Protein AF-A0A9E3TTM4-F1 (afdb_monomer_lite)

Structure (mmCIF, N/CA/C/O backbone):
data_AF-A0A9E3TTM4-F1
#
_entry.id   AF-A0A9E3TTM4-F1
#
loop_
_atom_site.group_PDB
_atom_site.id
_atom_site.type_symbol
_atom_site.label_atom_id
_atom_site.label_alt_id
_atom_site.label_comp_id
_atom_site.label_asym_id
_atom_site.label_entity_id
_atom_site.label_seq_id
_atom_site.pdbx_PDB_ins_code
_atom_site.Cartn_x
_atom_site.Cartn_y
_atom_site.Cartn_z
_atom_site.occupancy
_atom_site.B_iso_or_equiv
_atom_site.auth_seq_id
_atom_site.auth_comp_id
_atom_site.auth_asym_id
_atom_site.auth_atom_id
_atom_site.pdbx_PDB_model_num
ATOM 1 N N . MET A 1 1 ? 18.672 8.272 -65.182 1.00 43.69 1 MET A N 1
ATOM 2 C CA . MET A 1 1 ? 19.250 8.646 -63.871 1.00 43.69 1 MET A CA 1
ATOM 3 C C . MET A 1 1 ? 18.164 8.507 -62.812 1.00 43.69 1 MET A C 1
ATOM 5 O O . MET A 1 1 ? 17.025 8.854 -63.088 1.00 43.69 1 MET A O 1
ATOM 9 N N . SER A 1 2 ? 18.507 7.858 -61.699 1.00 43.34 2 SER A N 1
ATOM 10 C CA . SER A 1 2 ? 17.627 7.119 -60.781 1.00 43.34 2 SER A CA 1
ATOM 11 C C . SER A 1 2 ? 16.569 7.918 -60.016 1.00 43.34 2 SER A C 1
ATOM 13 O O . SER A 1 2 ? 16.827 9.000 -59.503 1.00 43.34 2 SER A O 1
ATOM 15 N N . GLN A 1 3 ? 15.407 7.279 -59.860 1.00 38.88 3 GLN A N 1
ATOM 16 C CA . GLN A 1 3 ? 14.334 7.600 -58.918 1.00 38.88 3 GLN A CA 1
ATOM 17 C C . GLN A 1 3 ? 14.786 7.340 -57.468 1.00 38.88 3 GLN A C 1
ATOM 19 O O . GLN A 1 3 ? 15.224 6.233 -57.146 1.00 38.88 3 GLN A O 1
ATOM 24 N N . ILE A 1 4 ? 14.650 8.334 -56.589 1.00 44.69 4 ILE A N 1
ATOM 25 C CA . ILE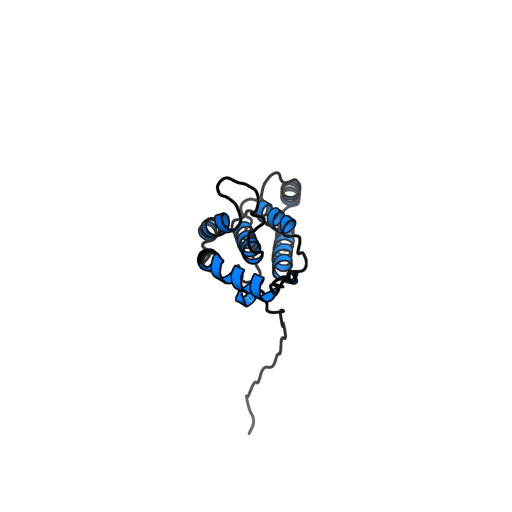 A 1 4 ? 14.859 8.201 -55.141 1.00 44.69 4 ILE A CA 1
ATOM 26 C C . ILE A 1 4 ? 13.546 7.694 -54.532 1.00 44.69 4 ILE A C 1
ATOM 28 O O . ILE A 1 4 ? 12.530 8.385 -54.565 1.00 44.69 4 ILE A O 1
ATOM 32 N N . ARG A 1 5 ? 13.552 6.460 -54.012 1.00 41.34 5 ARG A N 1
ATOM 33 C CA . ARG A 1 5 ? 12.390 5.848 -53.351 1.00 41.34 5 ARG A CA 1
ATOM 34 C C . ARG A 1 5 ? 12.209 6.410 -51.941 1.00 41.34 5 ARG A C 1
ATOM 36 O O . ARG A 1 5 ? 13.108 6.342 -51.108 1.00 41.34 5 ARG A O 1
ATOM 43 N N . PHE A 1 6 ? 11.007 6.923 -51.715 1.00 43.19 6 PHE A N 1
ATOM 44 C CA . PHE A 1 6 ? 10.465 7.434 -50.464 1.00 43.19 6 PHE A CA 1
ATOM 45 C C . PHE A 1 6 ? 10.150 6.283 -49.482 1.00 43.19 6 PHE A C 1
ATOM 47 O O . PHE A 1 6 ? 9.624 5.247 -49.880 1.00 43.19 6 PHE A O 1
ATOM 54 N N . THR A 1 7 ? 10.505 6.504 -48.212 1.00 48.41 7 THR A N 1
ATOM 55 C CA . THR A 1 7 ? 9.909 5.998 -46.957 1.00 48.41 7 THR A CA 1
ATOM 56 C C . THR A 1 7 ? 9.386 4.556 -46.889 1.00 48.41 7 THR A C 1
ATOM 58 O O . THR A 1 7 ? 8.320 4.232 -47.409 1.00 48.41 7 THR A O 1
ATOM 61 N N . ARG A 1 8 ? 10.022 3.732 -46.049 1.00 38.88 8 ARG A N 1
ATOM 62 C CA . ARG A 1 8 ? 9.344 2.609 -45.389 1.00 38.88 8 ARG A CA 1
ATOM 63 C C . ARG A 1 8 ? 9.208 2.956 -43.907 1.00 38.88 8 ARG A C 1
ATOM 65 O O . ARG A 1 8 ? 10.135 2.736 -43.136 1.00 38.88 8 ARG A O 1
ATOM 72 N N . SER A 1 9 ? 8.081 3.558 -43.524 1.00 42.62 9 SER A N 1
ATOM 73 C CA . SER A 1 9 ? 7.704 3.657 -42.114 1.00 42.62 9 SER A CA 1
ATOM 74 C C . SER A 1 9 ? 7.464 2.238 -41.606 1.00 42.62 9 SER A C 1
ATOM 76 O O . SER A 1 9 ? 6.547 1.556 -42.065 1.00 42.62 9 SER A O 1
ATOM 78 N N . VAL A 1 10 ? 8.315 1.763 -40.704 1.00 54.47 10 VAL A N 1
ATOM 79 C CA . VAL A 1 10 ? 8.054 0.523 -39.975 1.00 54.47 10 VAL A CA 1
ATOM 80 C C . VAL A 1 10 ? 6.946 0.842 -38.977 1.00 54.47 10 VAL A C 1
ATOM 82 O O . VAL A 1 10 ? 7.190 1.443 -37.935 1.00 54.47 10 VAL A O 1
ATOM 85 N N . SER A 1 11 ? 5.708 0.510 -39.335 1.00 50.69 11 SER A N 1
ATOM 86 C CA . SER A 1 11 ? 4.577 0.522 -38.412 1.00 50.69 11 SER A CA 1
ATOM 87 C C . SER A 1 11 ? 4.785 -0.600 -37.395 1.00 50.69 11 SER A C 1
ATOM 89 O O . SER A 1 11 ? 4.382 -1.734 -37.629 1.00 50.69 11 SER A O 1
ATOM 91 N N . LEU A 1 12 ? 5.482 -0.292 -36.298 1.00 51.56 12 LEU A N 1
ATOM 92 C CA . LEU A 1 12 ? 5.554 -1.152 -35.117 1.00 51.56 12 LEU A CA 1
ATOM 93 C C . LEU A 1 12 ? 4.131 -1.362 -34.591 1.00 51.56 12 LEU A C 1
ATOM 95 O O . LEU A 1 12 ? 3.430 -0.398 -34.277 1.00 51.56 12 LEU A O 1
ATOM 99 N N . SER A 1 13 ? 3.693 -2.619 -34.536 1.00 53.53 13 SER A N 1
ATOM 100 C CA . SER A 1 13 ? 2.399 -2.986 -33.970 1.00 53.53 13 SER A CA 1
ATOM 101 C C . SER A 1 13 ? 2.387 -2.673 -32.471 1.00 53.53 13 SER A C 1
ATOM 103 O O . SER A 1 13 ? 3.388 -2.879 -31.784 1.00 53.53 13 SER A O 1
ATOM 105 N N . ALA A 1 14 ? 1.250 -2.232 -31.924 1.00 53.81 14 ALA A N 1
ATOM 106 C CA . ALA A 1 14 ? 1.081 -2.054 -30.476 1.00 53.81 14 ALA A CA 1
ATOM 107 C C . ALA A 1 14 ? 1.407 -3.343 -29.688 1.00 53.81 14 ALA A C 1
ATOM 109 O O . ALA A 1 14 ? 1.874 -3.277 -28.552 1.00 53.81 14 ALA A O 1
ATOM 110 N N . ALA A 1 15 ? 1.233 -4.510 -30.321 1.00 49.31 15 ALA A N 1
ATOM 111 C CA . ALA A 1 15 ? 1.615 -5.806 -29.769 1.00 49.31 15 ALA A CA 1
ATOM 112 C C . ALA A 1 15 ? 3.141 -5.998 -29.678 1.00 49.31 15 ALA A C 1
ATOM 114 O O . ALA A 1 15 ? 3.616 -6.572 -28.701 1.00 49.31 15 ALA A O 1
ATOM 115 N N . ASP A 1 16 ? 3.917 -5.468 -30.629 1.00 40.12 16 ASP A N 1
ATOM 116 C CA . ASP A 1 16 ? 5.384 -5.560 -30.616 1.00 40.12 16 ASP A CA 1
ATOM 117 C C . ASP A 1 16 ? 5.990 -4.638 -29.550 1.00 40.12 16 ASP A C 1
ATOM 119 O O . ASP A 1 16 ? 6.964 -4.999 -28.892 1.00 40.12 16 ASP A O 1
ATOM 123 N N . VAL A 1 17 ? 5.371 -3.475 -29.308 1.00 54.16 17 VAL A N 1
ATOM 124 C CA . VAL A 1 17 ? 5.756 -2.562 -28.216 1.00 54.16 17 VAL A CA 1
ATOM 125 C C . VAL A 1 17 ? 5.438 -3.177 -26.846 1.00 54.16 17 VAL A C 1
ATOM 127 O O . VAL A 1 17 ? 6.264 -3.107 -25.934 1.00 54.16 17 VAL A O 1
ATOM 130 N N . ALA A 1 18 ? 4.286 -3.843 -26.707 1.00 49.88 18 ALA A N 1
ATOM 131 C CA . ALA A 1 18 ? 3.920 -4.567 -25.488 1.00 49.88 18 ALA A CA 1
ATOM 132 C C . ALA A 1 18 ? 4.838 -5.779 -25.228 1.00 49.88 18 ALA A C 1
ATOM 134 O O . ALA A 1 18 ? 5.276 -5.999 -24.097 1.00 49.88 18 ALA A O 1
ATOM 135 N N . ALA A 1 19 ? 5.195 -6.529 -26.276 1.00 45.22 19 ALA A N 1
ATOM 136 C CA . ALA A 1 19 ? 6.081 -7.687 -26.179 1.00 45.22 19 ALA A CA 1
ATOM 137 C C . ALA A 1 19 ? 7.533 -7.300 -25.843 1.00 45.22 19 ALA A C 1
ATOM 139 O O . ALA A 1 19 ? 8.182 -7.985 -25.048 1.00 45.22 19 ALA A O 1
ATOM 140 N N . HIS A 1 20 ? 8.044 -6.181 -26.374 1.00 43.53 20 HIS A N 1
ATOM 141 C CA . HIS A 1 20 ? 9.389 -5.712 -26.028 1.00 43.53 20 HIS A CA 1
ATOM 142 C C . HIS A 1 20 ? 9.478 -5.182 -24.584 1.00 43.53 20 HIS A C 1
ATOM 144 O O . HIS A 1 20 ? 10.491 -5.418 -23.921 1.00 43.53 20 HIS A O 1
ATOM 150 N N . GLY A 1 21 ? 8.414 -4.557 -24.061 1.00 46.62 21 GLY A N 1
ATOM 151 C CA . GLY A 1 21 ? 8.332 -4.100 -22.665 1.00 46.62 21 GLY A CA 1
ATOM 152 C C . GLY A 1 21 ? 8.357 -5.236 -21.632 1.00 46.62 21 GLY A C 1
ATOM 153 O O . GLY A 1 21 ? 9.025 -5.123 -20.607 1.00 46.62 21 GLY A O 1
ATOM 154 N N . LEU A 1 22 ? 7.731 -6.379 -21.938 1.00 48.56 22 LEU A N 1
ATOM 155 C CA . LEU A 1 22 ? 7.706 -7.558 -21.056 1.00 48.56 22 LEU A CA 1
ATOM 156 C C . LEU A 1 22 ? 9.090 -8.206 -20.856 1.00 48.56 22 LEU A C 1
ATOM 158 O O . LEU A 1 22 ? 9.359 -8.814 -19.820 1.00 48.56 22 LEU A O 1
ATOM 162 N N . THR A 1 23 ? 9.996 -8.077 -21.830 1.00 49.84 23 THR A N 1
ATOM 163 C CA . THR A 1 23 ? 11.336 -8.690 -21.748 1.00 49.84 23 THR A CA 1
ATOM 164 C C . THR A 1 23 ? 12.356 -7.873 -20.952 1.00 49.84 23 THR A C 1
ATOM 166 O O . THR A 1 23 ? 13.235 -8.468 -20.325 1.00 49.84 23 THR A O 1
ATOM 169 N N . SER A 1 24 ? 12.223 -6.541 -20.912 1.00 56.66 24 SER A N 1
ATOM 170 C CA . SER A 1 24 ? 13.151 -5.653 -20.190 1.00 56.66 24 SER A CA 1
ATOM 171 C C . SER A 1 24 ? 12.892 -5.603 -18.676 1.00 56.66 24 SER A C 1
ATOM 173 O O . SER A 1 24 ? 13.778 -5.210 -17.917 1.00 56.66 24 SER A O 1
ATOM 175 N N . ASP A 1 25 ? 11.715 -6.051 -18.227 1.00 64.38 25 ASP A N 1
ATOM 176 C CA . ASP A 1 25 ? 11.250 -5.903 -16.840 1.00 64.38 25 ASP A CA 1
ATOM 177 C C . ASP A 1 25 ? 11.313 -7.163 -15.989 1.00 64.38 25 ASP A C 1
ATOM 179 O O . ASP A 1 25 ? 11.000 -7.118 -14.802 1.00 64.38 25 ASP A O 1
ATOM 183 N N . ARG A 1 26 ? 11.832 -8.268 -16.534 1.00 69.25 26 ARG A N 1
ATOM 184 C CA . ARG A 1 26 ? 12.035 -9.531 -15.803 1.00 69.25 26 ARG A CA 1
ATOM 185 C C . ARG A 1 26 ? 12.582 -9.381 -14.372 1.00 69.25 26 ARG A C 1
ATOM 187 O O . ARG A 1 26 ? 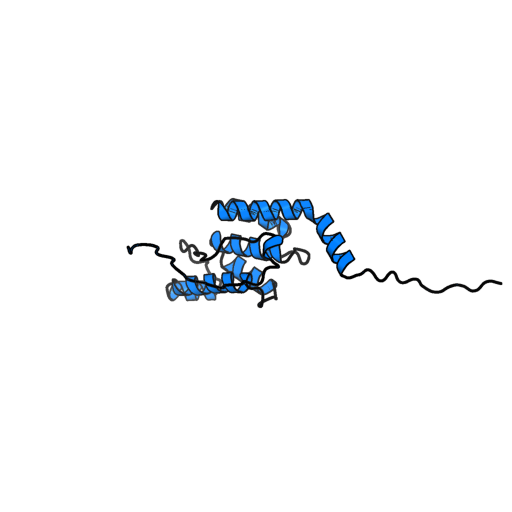12.003 -9.994 -13.472 1.00 69.25 26 ARG A O 1
ATOM 194 N N . PRO A 1 27 ? 13.652 -8.602 -14.098 1.00 75.81 27 PRO A N 1
ATOM 195 C CA . PRO A 1 27 ? 14.128 -8.439 -12.723 1.00 75.81 27 PRO A CA 1
ATOM 196 C C . PRO A 1 27 ? 13.130 -7.679 -11.833 1.00 75.81 27 PRO A C 1
ATOM 198 O O . PRO A 1 27 ? 12.974 -8.024 -10.661 1.00 75.81 27 PRO A O 1
ATOM 201 N N . ARG A 1 28 ? 12.409 -6.696 -12.386 1.00 84.56 28 ARG A N 1
ATOM 202 C CA . ARG A 1 28 ? 11.382 -5.928 -11.667 1.00 84.56 28 ARG A CA 1
ATOM 203 C C . ARG A 1 28 ? 10.151 -6.791 -11.361 1.00 84.56 28 ARG A C 1
ATOM 205 O O . ARG A 1 28 ? 9.638 -6.740 -10.246 1.00 84.56 28 ARG A O 1
ATOM 212 N N . ASN A 1 29 ? 9.747 -7.662 -12.288 1.00 87.81 29 ASN A N 1
ATOM 213 C CA . ASN A 1 29 ? 8.642 -8.609 -12.095 1.00 87.81 29 ASN A CA 1
ATOM 214 C C . ASN A 1 29 ? 8.943 -9.618 -10.978 1.00 87.81 29 ASN A C 1
ATOM 216 O O . ASN A 1 29 ? 8.071 -9.896 -10.152 1.00 87.81 29 ASN A O 1
ATOM 220 N N . HIS A 1 30 ? 10.177 -10.133 -10.896 1.00 90.50 30 HIS A N 1
ATOM 221 C CA . HIS A 1 30 ? 10.584 -11.012 -9.793 1.00 90.50 30 HIS A CA 1
ATOM 222 C C . HIS A 1 30 ? 10.495 -10.312 -8.434 1.00 90.50 30 HIS A C 1
ATOM 224 O O . HIS A 1 30 ? 9.988 -10.894 -7.475 1.00 90.50 30 HIS A O 1
ATOM 230 N N . GLN A 1 31 ? 10.944 -9.058 -8.342 1.00 93.62 31 GLN A N 1
ATOM 231 C CA . GLN A 1 31 ? 10.843 -8.275 -7.108 1.00 93.62 31 GLN A CA 1
ATOM 232 C C . GLN A 1 31 ? 9.384 -7.984 -6.739 1.00 93.62 31 GLN A C 1
ATOM 234 O O . GLN A 1 31 ? 9.009 -8.146 -5.580 1.00 93.62 31 GLN A O 1
ATOM 239 N N . ASN A 1 32 ? 8.537 -7.648 -7.716 1.00 93.81 32 ASN A N 1
ATOM 240 C CA . ASN A 1 32 ? 7.103 -7.467 -7.492 1.00 93.81 32 ASN A CA 1
ATOM 241 C C . ASN A 1 32 ? 6.450 -8.753 -6.962 1.00 93.81 32 ASN A C 1
ATOM 243 O O . ASN A 1 32 ? 5.758 -8.729 -5.946 1.00 93.81 32 ASN A O 1
ATOM 247 N N . THR A 1 33 ? 6.742 -9.887 -7.599 1.00 94.19 33 THR A N 1
ATOM 248 C CA . THR A 1 33 ? 6.252 -11.215 -7.198 1.00 94.19 33 THR A CA 1
ATOM 249 C C . THR A 1 33 ? 6.681 -11.556 -5.773 1.00 94.19 33 THR A C 1
ATOM 251 O O . THR A 1 33 ? 5.850 -11.962 -4.959 1.00 94.19 33 THR A O 1
ATOM 254 N N . ARG A 1 34 ? 7.957 -11.326 -5.433 1.00 95.12 34 ARG A N 1
ATOM 255 C CA . ARG A 1 34 ? 8.466 -11.494 -4.066 1.00 95.12 34 ARG A CA 1
ATOM 256 C C . ARG A 1 34 ? 7.723 -10.593 -3.079 1.00 95.12 34 ARG A C 1
ATOM 258 O O . ARG A 1 34 ? 7.347 -11.057 -2.009 1.00 95.12 34 ARG A O 1
ATOM 265 N N . GLY A 1 35 ? 7.479 -9.334 -3.437 1.00 96.12 35 GLY A N 1
ATOM 266 C CA . GLY A 1 35 ? 6.693 -8.407 -2.623 1.00 96.12 35 GLY A CA 1
ATOM 267 C C . GLY A 1 35 ? 5.296 -8.951 -2.314 1.00 96.12 35 GLY A C 1
ATOM 268 O O . GLY A 1 35 ? 4.895 -8.982 -1.156 1.00 96.12 35 GLY A O 1
ATOM 269 N N . VAL A 1 36 ? 4.584 -9.469 -3.319 1.00 95.38 36 VAL A N 1
ATOM 270 C CA . VAL A 1 36 ? 3.259 -10.093 -3.135 1.00 95.38 36 VAL A CA 1
ATOM 271 C C . VAL A 1 36 ? 3.329 -11.317 -2.219 1.00 95.38 36 VAL A C 1
ATOM 273 O O . VAL A 1 36 ? 2.485 -11.476 -1.338 1.00 95.38 36 VAL A O 1
ATOM 276 N N . GLN A 1 37 ? 4.339 -12.172 -2.382 1.00 95.88 37 GLN A N 1
ATOM 277 C CA . GLN A 1 37 ? 4.533 -13.333 -1.508 1.00 95.88 37 GLN A CA 1
ATOM 278 C C . GLN A 1 37 ? 4.766 -12.916 -0.051 1.00 95.88 37 GLN A C 1
ATOM 280 O O . GLN A 1 37 ? 4.157 -13.491 0.848 1.00 95.88 37 GLN A O 1
ATOM 285 N N . LEU A 1 38 ? 5.580 -11.883 0.180 1.00 96.62 38 LEU A N 1
ATOM 286 C CA . LEU A 1 38 ? 5.817 -11.327 1.513 1.00 96.62 38 LEU A CA 1
ATOM 287 C C . LEU A 1 38 ? 4.536 -10.753 2.132 1.00 96.62 38 LEU A C 1
ATOM 289 O O . LEU A 1 38 ? 4.263 -11.026 3.299 1.00 96.62 38 LEU A O 1
ATOM 293 N N . LEU A 1 39 ? 3.706 -10.044 1.353 1.00 94.88 39 LEU A N 1
ATOM 294 C CA . LEU A 1 39 ? 2.395 -9.573 1.822 1.00 94.88 39 LEU A CA 1
ATOM 295 C C . LEU A 1 39 ? 1.508 -10.732 2.279 1.00 94.88 39 LEU A C 1
ATOM 297 O O . LEU A 1 39 ? 0.905 -10.667 3.347 1.00 94.88 39 LEU A O 1
ATOM 301 N N . ARG A 1 40 ? 1.448 -11.806 1.487 1.00 94.88 40 ARG A N 1
ATOM 302 C CA . ARG A 1 40 ? 0.636 -12.992 1.800 1.00 94.88 40 ARG A CA 1
ATOM 303 C C . ARG A 1 40 ? 1.182 -13.789 2.985 1.00 94.88 40 ARG A C 1
ATOM 305 O O . ARG A 1 40 ? 0.404 -14.437 3.674 1.00 94.88 40 ARG A O 1
ATOM 312 N N . ALA A 1 41 ? 2.486 -13.713 3.243 1.00 94.62 41 ALA A N 1
ATOM 313 C CA . ALA A 1 41 ? 3.122 -14.284 4.427 1.00 94.62 41 ALA A CA 1
ATOM 314 C C . ALA A 1 41 ? 2.966 -13.412 5.691 1.00 94.62 41 ALA A C 1
ATOM 316 O O . ALA A 1 41 ? 3.380 -13.833 6.766 1.00 94.62 41 ALA A O 1
ATOM 317 N N . GLY A 1 42 ? 2.392 -12.207 5.581 1.00 93.19 42 GLY A N 1
ATOM 318 C CA . GLY A 1 42 ? 2.263 -11.258 6.693 1.00 93.19 42 GLY A CA 1
ATOM 319 C C . GLY A 1 42 ? 3.521 -10.422 6.968 1.00 93.19 42 GLY A C 1
ATOM 320 O O . GLY A 1 42 ? 3.518 -9.601 7.883 1.00 93.19 42 GLY A O 1
ATOM 321 N N . ASN A 1 43 ? 4.574 -10.558 6.156 1.00 95.88 43 ASN A N 1
ATOM 322 C CA . ASN A 1 43 ? 5.825 -9.798 6.270 1.00 95.88 43 ASN A CA 1
ATOM 323 C C . ASN A 1 43 ? 5.696 -8.431 5.581 1.00 95.88 43 ASN A C 1
ATOM 325 O O . ASN A 1 43 ? 6.360 -8.137 4.583 1.00 95.88 43 ASN A O 1
ATOM 329 N N . VAL A 1 44 ? 4.793 -7.599 6.098 1.00 95.19 44 VAL A N 1
ATOM 330 C CA . VAL A 1 44 ? 4.347 -6.368 5.432 1.00 95.19 44 VAL A CA 1
ATOM 331 C C . VAL A 1 44 ? 5.472 -5.340 5.266 1.00 95.19 44 VAL A C 1
ATOM 333 O O . VAL A 1 44 ? 5.640 -4.798 4.175 1.00 95.19 44 VAL A O 1
ATOM 336 N N . GLU A 1 45 ? 6.286 -5.112 6.296 1.00 95.38 45 GLU A N 1
ATOM 337 C CA . GLU A 1 45 ? 7.392 -4.141 6.237 1.00 95.38 45 GLU A CA 1
ATOM 338 C C . GLU A 1 45 ? 8.451 -4.524 5.196 1.00 95.38 45 GLU A C 1
ATOM 340 O O . GLU A 1 45 ? 8.913 -3.693 4.407 1.00 95.38 45 GLU A O 1
ATOM 345 N N . GLU A 1 46 ? 8.796 -5.814 5.126 1.00 96.62 46 GLU A N 1
ATOM 346 C CA . GLU A 1 46 ? 9.725 -6.307 4.110 1.00 96.62 46 GLU A CA 1
ATOM 347 C C . GLU A 1 46 ? 9.119 -6.142 2.710 1.00 96.62 46 GLU A C 1
ATOM 349 O O . GLU A 1 46 ? 9.805 -5.692 1.789 1.00 96.62 46 GLU A O 1
ATOM 354 N N . ALA A 1 47 ? 7.820 -6.413 2.547 1.00 96.94 47 ALA A N 1
ATOM 355 C CA . ALA A 1 47 ? 7.134 -6.206 1.278 1.00 96.94 47 ALA A CA 1
ATOM 356 C C . ALA A 1 47 ? 7.175 -4.736 0.828 1.00 96.94 47 ALA A C 1
ATOM 358 O O . ALA A 1 47 ? 7.476 -4.465 -0.336 1.00 96.94 47 ALA A O 1
ATOM 359 N N . VAL A 1 48 ? 6.944 -3.781 1.740 1.00 96.19 48 VAL A N 1
ATOM 360 C CA . VAL A 1 48 ? 7.093 -2.342 1.462 1.00 96.19 48 VAL A CA 1
ATOM 361 C C . VAL A 1 48 ? 8.515 -2.031 0.999 1.00 96.19 48 VAL A C 1
ATOM 363 O O . VAL A 1 48 ? 8.685 -1.311 0.014 1.00 96.19 48 VAL A O 1
ATOM 366 N N . SER A 1 49 ? 9.535 -2.590 1.658 1.00 95.62 49 SER A N 1
ATOM 367 C CA . SER A 1 49 ? 10.941 -2.347 1.305 1.00 95.62 49 SER A CA 1
ATOM 368 C C . SER A 1 49 ? 11.301 -2.842 -0.104 1.00 95.62 49 SER A C 1
ATOM 370 O O . SER A 1 49 ? 12.032 -2.163 -0.824 1.00 95.62 49 SER A O 1
ATOM 372 N N . VAL A 1 50 ? 10.738 -3.981 -0.526 1.00 95.81 50 VAL A N 1
ATOM 373 C CA . VAL A 1 50 ? 10.979 -4.591 -1.844 1.00 95.81 50 VAL A CA 1
ATOM 374 C C . VAL A 1 50 ? 10.193 -3.883 -2.949 1.00 95.81 50 VAL A C 1
ATOM 376 O O . VAL A 1 50 ? 10.713 -3.689 -4.046 1.00 95.81 50 VAL A O 1
ATOM 379 N N . LEU A 1 51 ? 8.952 -3.473 -2.675 1.00 95.12 51 LEU A N 1
ATOM 380 C CA . LEU A 1 51 ? 8.065 -2.852 -3.665 1.00 95.12 51 LEU A CA 1
ATOM 381 C C . LEU A 1 51 ? 8.348 -1.359 -3.872 1.00 95.12 51 LEU A C 1
ATOM 383 O O . LEU A 1 51 ? 8.190 -0.855 -4.984 1.00 95.12 51 LEU A O 1
ATOM 387 N N . ARG A 1 52 ? 8.805 -0.645 -2.836 1.00 95.19 52 ARG A N 1
ATOM 388 C CA . ARG A 1 52 ? 9.108 0.793 -2.909 1.00 95.19 52 ARG A CA 1
ATOM 389 C C . ARG A 1 52 ? 10.039 1.167 -4.071 1.00 95.19 52 ARG A C 1
ATOM 391 O O . ARG A 1 52 ? 9.637 2.029 -4.846 1.00 95.19 52 ARG A O 1
ATOM 398 N N . PRO A 1 53 ? 11.229 0.560 -4.259 1.00 94.31 53 PRO A N 1
ATOM 399 C CA . PRO A 1 53 ? 12.141 0.953 -5.340 1.00 94.31 53 PRO A CA 1
ATOM 400 C C . PRO A 1 53 ? 11.595 0.664 -6.747 1.00 94.31 53 PRO A C 1
ATOM 402 O O . PRO A 1 53 ? 12.080 1.239 -7.721 1.00 94.31 53 PRO A O 1
ATOM 405 N N . LEU A 1 54 ? 10.582 -0.201 -6.875 1.00 93.19 54 LEU A N 1
ATOM 406 C CA . LEU A 1 54 ? 9.911 -0.464 -8.153 1.00 93.19 54 LEU A CA 1
ATOM 407 C C . LEU A 1 54 ? 8.983 0.680 -8.564 1.00 93.19 54 LEU A C 1
ATOM 409 O O . LEU A 1 54 ? 8.779 0.916 -9.755 1.00 93.19 54 LEU A O 1
ATOM 413 N N . VAL A 1 55 ? 8.410 1.369 -7.577 1.00 93.50 55 VAL A N 1
ATOM 414 C CA . VAL A 1 55 ? 7.372 2.386 -7.773 1.00 93.50 55 VAL A CA 1
ATOM 415 C C . VAL A 1 55 ? 7.907 3.796 -7.555 1.00 93.50 55 VAL A C 1
ATOM 417 O O . VAL A 1 55 ? 7.444 4.722 -8.207 1.00 93.50 55 VAL A O 1
ATOM 420 N N . MET A 1 56 ? 8.905 3.980 -6.697 1.00 92.56 56 MET A N 1
ATOM 421 C CA . MET A 1 56 ? 9.448 5.282 -6.316 1.00 92.56 56 MET A CA 1
ATOM 422 C C . MET A 1 56 ? 10.962 5.317 -6.543 1.00 92.56 56 MET A C 1
ATOM 424 O O . MET A 1 56 ? 11.653 4.350 -6.209 1.00 92.56 56 MET A O 1
ATOM 428 N N . PRO A 1 57 ? 11.521 6.417 -7.076 1.00 89.38 57 PRO A N 1
ATOM 429 C CA . PRO A 1 57 ? 12.965 6.599 -7.091 1.00 89.38 57 PRO A CA 1
ATOM 430 C C . PRO A 1 57 ? 13.524 6.668 -5.658 1.00 89.38 57 PRO A C 1
ATOM 432 O O . PRO A 1 57 ? 12.849 7.170 -4.753 1.00 89.38 57 PRO A O 1
ATOM 435 N N . PRO A 1 58 ? 14.759 6.192 -5.427 1.00 85.19 58 PRO A N 1
ATOM 436 C CA . PRO A 1 58 ? 15.379 6.253 -4.109 1.00 85.19 58 PRO A CA 1
ATOM 437 C C . PRO A 1 58 ? 15.514 7.707 -3.636 1.00 85.19 58 PRO A C 1
ATOM 439 O O . PRO A 1 58 ? 15.951 8.572 -4.390 1.00 85.19 58 PRO A O 1
ATOM 442 N N . GLY A 1 59 ? 15.140 7.967 -2.381 1.00 83.44 59 GLY A N 1
ATOM 443 C CA . GLY A 1 59 ? 15.198 9.305 -1.777 1.00 83.44 59 GLY A CA 1
ATOM 444 C C . GLY A 1 59 ? 14.091 10.268 -2.219 1.00 83.44 59 GLY A C 1
ATOM 445 O O . GLY A 1 59 ? 14.108 11.426 -1.812 1.00 83.44 59 GLY A O 1
ATOM 446 N N . CYS A 1 60 ? 13.127 9.815 -3.024 1.00 84.88 60 CYS A N 1
ATOM 447 C CA . CYS A 1 60 ? 12.031 10.645 -3.515 1.00 84.88 60 CYS A CA 1
ATOM 448 C C . CYS A 1 60 ? 10.686 10.242 -2.900 1.00 84.88 60 CYS A C 1
ATOM 450 O O . CYS A 1 60 ? 10.467 9.085 -2.544 1.00 84.88 60 CYS A O 1
ATOM 452 N N . CYS A 1 61 ? 9.766 11.208 -2.840 1.00 82.56 61 CYS A N 1
ATOM 453 C CA . CYS A 1 61 ? 8.390 11.006 -2.374 1.00 82.56 61 CYS A CA 1
ATOM 454 C C . CYS A 1 61 ? 7.367 10.913 -3.520 1.00 82.56 61 CYS A C 1
ATOM 456 O O . CYS A 1 61 ? 6.172 10.856 -3.257 1.00 82.56 61 CYS A O 1
ATOM 458 N N . TRP A 1 62 ? 7.815 10.916 -4.780 1.00 86.50 62 TRP A N 1
ATOM 459 C CA . TRP A 1 62 ? 6.947 10.836 -5.958 1.00 86.50 62 TRP A CA 1
ATOM 460 C C . TRP A 1 62 ? 7.057 9.485 -6.664 1.00 86.50 62 TRP A C 1
ATOM 462 O O . TRP A 1 62 ? 8.109 8.839 -6.672 1.00 86.50 62 TRP A O 1
ATOM 472 N N . THR A 1 63 ? 5.964 9.086 -7.306 1.00 89.62 63 THR A N 1
ATOM 473 C CA . THR A 1 63 ? 5.889 7.859 -8.098 1.00 89.62 63 THR A CA 1
ATOM 474 C C . THR A 1 63 ? 6.619 8.011 -9.431 1.00 89.62 63 THR A C 1
ATOM 476 O O . THR A 1 63 ? 6.591 9.054 -10.085 1.00 89.62 63 THR A O 1
ATOM 479 N N . ARG A 1 64 ? 7.267 6.934 -9.864 1.00 88.31 64 ARG A N 1
ATOM 480 C CA . ARG A 1 64 ? 7.858 6.787 -11.190 1.00 88.31 64 ARG A CA 1
ATOM 481 C C . ARG A 1 64 ? 6.760 6.789 -12.264 1.00 88.31 64 ARG A C 1
ATOM 483 O O . ARG A 1 64 ? 5.869 5.937 -12.205 1.00 88.31 64 ARG A O 1
ATOM 490 N N . PRO A 1 65 ? 6.818 7.668 -13.281 1.00 84.62 65 PRO A N 1
ATOM 491 C CA . PRO A 1 65 ? 5.806 7.686 -14.338 1.00 84.62 65 PRO A CA 1
ATOM 492 C C . PRO A 1 65 ? 5.824 6.400 -15.179 1.00 84.62 65 PRO A C 1
ATOM 494 O O . PRO A 1 65 ? 4.778 5.978 -15.670 1.00 84.62 65 PRO A O 1
ATOM 497 N N . ASP A 1 66 ? 6.990 5.756 -15.285 1.00 86.00 66 ASP A N 1
ATOM 498 C CA . ASP A 1 66 ? 7.238 4.511 -16.015 1.00 86.00 66 ASP A CA 1
ATOM 499 C C . ASP A 1 66 ? 6.918 3.240 -15.212 1.00 86.00 66 ASP A C 1
ATOM 501 O O . ASP A 1 66 ? 7.015 2.145 -15.760 1.00 86.00 66 ASP A O 1
ATOM 505 N N . ALA A 1 67 ? 6.557 3.342 -13.926 1.00 87.56 67 ALA A N 1
ATOM 506 C CA . ALA A 1 67 ? 6.247 2.154 -13.134 1.00 87.56 67 ALA A CA 1
ATOM 507 C C . ALA A 1 67 ? 4.983 1.460 -13.673 1.00 87.56 67 ALA A C 1
ATOM 509 O O . ALA A 1 67 ? 3.939 2.120 -13.776 1.00 87.56 67 ALA A O 1
ATOM 510 N N . PRO A 1 68 ? 5.022 0.145 -13.958 1.00 89.00 68 PRO A N 1
ATOM 511 C CA . PRO A 1 68 ? 3.842 -0.609 -14.357 1.00 89.00 68 PRO A CA 1
ATOM 512 C C . PRO A 1 68 ? 2.693 -0.448 -13.363 1.00 89.00 68 PRO A C 1
ATOM 514 O O . PRO A 1 68 ? 2.896 -0.405 -12.146 1.00 89.00 68 PRO A O 1
ATOM 517 N N . PHE A 1 69 ? 1.468 -0.377 -13.881 1.00 89.06 69 PHE A N 1
ATOM 518 C CA . PHE A 1 69 ? 0.274 -0.154 -13.068 1.00 89.06 69 PHE A CA 1
ATOM 519 C C . PHE A 1 69 ? 0.098 -1.234 -11.987 1.00 89.06 69 PHE A C 1
ATOM 521 O O . PHE A 1 69 ? -0.184 -0.913 -10.833 1.00 89.06 69 PHE A O 1
ATOM 528 N N . LEU A 1 70 ? 0.384 -2.496 -12.326 1.00 90.62 70 LEU A N 1
ATOM 529 C CA . LEU A 1 70 ? 0.387 -3.623 -11.390 1.00 90.62 70 LEU A CA 1
ATOM 530 C C . LEU A 1 70 ? 1.264 -3.363 -10.154 1.00 90.62 70 LEU A C 1
ATOM 532 O O . LEU A 1 70 ? 0.828 -3.584 -9.024 1.00 90.62 70 LEU A O 1
ATOM 536 N N . PHE A 1 71 ? 2.481 -2.846 -10.348 1.00 93.38 71 PHE A N 1
ATOM 537 C CA . PHE A 1 71 ? 3.423 -2.627 -9.247 1.00 93.38 71 PHE A CA 1
ATOM 538 C C . PHE A 1 71 ? 2.914 -1.547 -8.300 1.00 93.38 71 PHE A C 1
ATOM 540 O O . PHE A 1 71 ? 3.013 -1.692 -7.082 1.00 93.38 71 PHE A O 1
ATOM 547 N N . ARG A 1 72 ? 2.308 -0.487 -8.850 1.00 93.56 72 ARG A N 1
ATOM 548 C CA . ARG A 1 72 ? 1.697 0.585 -8.054 1.00 93.56 72 ARG A CA 1
ATOM 549 C C . ARG A 1 72 ? 0.548 0.057 -7.199 1.00 93.56 72 ARG A C 1
ATOM 551 O O . ARG A 1 72 ? 0.467 0.412 -6.028 1.00 93.56 72 ARG A O 1
ATOM 558 N N . ARG A 1 73 ? -0.301 -0.831 -7.730 1.00 93.94 73 ARG A N 1
ATOM 559 C CA . ARG A 1 73 ? -1.393 -1.457 -6.954 1.00 93.94 73 ARG A CA 1
ATOM 560 C C . ARG A 1 73 ? -0.872 -2.349 -5.829 1.00 93.94 73 ARG A C 1
ATOM 562 O O . ARG A 1 73 ? -1.383 -2.288 -4.708 1.00 93.94 73 ARG A O 1
ATOM 569 N N . ASN A 1 74 ? 0.163 -3.141 -6.102 1.00 95.25 74 ASN A N 1
ATOM 570 C CA . ASN A 1 74 ? 0.791 -3.995 -5.094 1.00 95.25 74 ASN A CA 1
ATOM 571 C C . ASN A 1 74 ? 1.451 -3.165 -3.993 1.00 95.25 74 ASN A C 1
ATOM 573 O O . ASN A 1 74 ? 1.264 -3.444 -2.810 1.00 95.25 74 ASN A O 1
ATOM 577 N N . PHE A 1 75 ? 2.145 -2.091 -4.367 1.00 95.81 75 PHE A N 1
ATOM 578 C CA . PHE A 1 75 ? 2.729 -1.165 -3.407 1.00 95.81 75 PHE A CA 1
ATOM 579 C C . PHE A 1 75 ? 1.664 -0.408 -2.600 1.00 95.81 75 PHE A C 1
ATOM 581 O O . PHE A 1 75 ? 1.793 -0.301 -1.385 1.00 95.81 75 PHE A O 1
ATOM 588 N N . ALA A 1 76 ? 0.563 0.025 -3.223 1.00 95.00 76 ALA A N 1
ATOM 589 C CA . ALA A 1 76 ? -0.572 0.621 -2.514 1.00 95.00 76 ALA A CA 1
ATOM 590 C C . ALA A 1 76 ? -1.169 -0.345 -1.479 1.00 95.00 76 ALA A C 1
ATOM 592 O O . ALA A 1 76 ? -1.471 0.058 -0.357 1.00 95.00 76 ALA A O 1
ATOM 593 N N . THR A 1 77 ? -1.296 -1.626 -1.835 1.00 95.81 77 THR A N 1
ATOM 594 C CA . THR A 1 77 ? -1.753 -2.678 -0.912 1.00 95.81 77 THR A CA 1
ATOM 595 C C . THR A 1 77 ? -0.781 -2.844 0.259 1.00 95.81 77 THR A C 1
ATOM 597 O O . THR A 1 77 ? -1.216 -2.943 1.403 1.00 95.81 77 THR A O 1
ATOM 600 N N . ALA A 1 78 ? 0.528 -2.817 -0.009 1.00 96.00 78 ALA A N 1
ATOM 601 C CA . ALA A 1 78 ? 1.560 -2.890 1.022 1.00 96.00 78 ALA A CA 1
ATOM 602 C C . ALA A 1 78 ? 1.500 -1.701 1.994 1.00 96.00 78 ALA A C 1
ATOM 604 O O . ALA A 1 78 ? 1.495 -1.910 3.202 1.00 96.00 78 ALA A O 1
ATOM 605 N N . LEU A 1 79 ? 1.380 -0.470 1.481 1.00 94.31 79 LEU A N 1
ATOM 606 C CA . LEU A 1 79 ? 1.236 0.739 2.302 1.00 94.31 79 LEU A CA 1
ATOM 607 C C . LEU A 1 79 ? -0.003 0.676 3.197 1.00 94.31 79 LEU A C 1
ATOM 609 O O . LEU A 1 79 ? 0.062 1.027 4.371 1.00 94.31 79 LEU A O 1
ATOM 613 N N . LEU A 1 80 ? -1.123 0.192 2.660 1.00 94.00 80 LEU A N 1
ATOM 614 C CA . LEU A 1 80 ? -2.360 0.065 3.421 1.00 94.00 80 LEU A CA 1
ATOM 615 C C . LEU A 1 80 ? -2.211 -0.909 4.598 1.00 94.00 80 LEU A C 1
ATOM 617 O O . LEU A 1 80 ? -2.620 -0.596 5.715 1.00 94.00 80 LEU A O 1
ATOM 621 N N . LEU A 1 81 ? -1.598 -2.069 4.351 1.00 93.19 81 LEU A N 1
ATOM 622 C CA . LEU A 1 81 ? -1.345 -3.083 5.376 1.00 93.19 81 LEU A CA 1
ATOM 623 C C . LEU A 1 81 ? -0.287 -2.643 6.396 1.00 93.19 81 LEU A C 1
ATOM 625 O O . LEU A 1 81 ? -0.372 -3.039 7.554 1.00 93.19 81 LEU A O 1
ATOM 629 N N . ALA A 1 82 ? 0.676 -1.811 5.988 1.00 91.88 82 ALA A N 1
ATOM 630 C CA . ALA A 1 82 ? 1.714 -1.260 6.864 1.00 91.88 82 ALA A CA 1
ATOM 631 C C . ALA A 1 82 ? 1.187 -0.154 7.797 1.00 91.88 82 ALA A C 1
ATOM 633 O O . ALA A 1 82 ? 1.933 0.404 8.594 1.00 91.88 82 ALA A O 1
ATOM 634 N N . GLY A 1 83 ? -0.098 0.204 7.697 1.00 90.12 83 GLY A N 1
ATOM 635 C CA . GLY A 1 83 ? -0.661 1.307 8.472 1.00 90.12 83 GLY A CA 1
ATOM 636 C C . GLY A 1 83 ? -0.279 2.682 7.923 1.00 90.12 83 GLY A C 1
ATOM 637 O O . GLY A 1 83 ? -0.267 3.653 8.672 1.00 90.12 83 GLY A O 1
ATOM 638 N N . HIS A 1 84 ? -0.020 2.780 6.615 1.00 90.94 84 HIS A N 1
ATOM 639 C CA . HIS A 1 84 ? 0.200 4.036 5.892 1.00 90.94 84 HIS A CA 1
ATOM 640 C C . HIS A 1 84 ? -0.955 4.333 4.920 1.00 90.94 84 HIS A C 1
ATOM 642 O O . HIS A 1 84 ? -0.755 4.388 3.697 1.00 90.94 84 HIS A O 1
ATOM 648 N N . PRO A 1 85 ? -2.191 4.522 5.423 1.00 91.38 85 PRO A N 1
ATOM 649 C CA . PRO A 1 85 ? -3.346 4.769 4.573 1.00 91.38 85 PRO A CA 1
ATOM 650 C C . PRO A 1 85 ? -3.190 6.063 3.760 1.00 91.38 85 PRO A C 1
ATOM 652 O O . PRO A 1 85 ? -3.655 6.088 2.623 1.00 91.38 85 PRO A O 1
ATOM 655 N N . SER A 1 86 ? -2.497 7.095 4.271 1.00 89.75 86 SER A N 1
ATOM 656 C CA . SER A 1 86 ? -2.238 8.352 3.537 1.00 89.75 86 SER A CA 1
ATOM 657 C C . SER A 1 86 ? -1.430 8.113 2.261 1.00 89.75 86 SER A C 1
ATOM 659 O O . SER A 1 86 ? -1.793 8.570 1.178 1.00 89.75 86 SER A O 1
ATOM 661 N N . GLY A 1 87 ? -0.348 7.335 2.366 1.00 90.56 87 GLY A N 1
ATOM 662 C CA . GLY A 1 87 ? 0.471 6.980 1.206 1.00 90.56 87 GLY A CA 1
ATOM 663 C C . GLY A 1 87 ? -0.300 6.121 0.203 1.00 90.56 87 GLY A C 1
ATOM 664 O O . GLY A 1 87 ? -0.183 6.312 -1.006 1.00 90.56 87 GLY A O 1
ATOM 665 N N . CYS A 1 88 ? -1.140 5.206 0.698 1.00 92.62 88 CYS A N 1
ATOM 666 C CA . CYS A 1 88 ? -2.017 4.404 -0.149 1.00 92.62 88 CYS A CA 1
ATOM 667 C C . CYS A 1 88 ? -3.012 5.280 -0.929 1.00 92.62 88 CYS A C 1
ATOM 669 O O . CYS A 1 88 ? -3.096 5.168 -2.152 1.00 92.62 88 CYS A O 1
ATOM 671 N N . THR A 1 89 ? -3.747 6.177 -0.261 1.00 91.56 89 THR A N 1
ATOM 672 C CA . THR A 1 89 ? -4.755 7.031 -0.911 1.00 91.56 89 THR A CA 1
ATOM 673 C C . THR A 1 89 ? -4.138 7.991 -1.920 1.00 91.56 89 THR A C 1
ATOM 675 O O . THR A 1 89 ? -4.701 8.152 -3.006 1.00 91.56 89 THR A O 1
ATOM 678 N N . GLN A 1 90 ? -2.973 8.567 -1.613 1.00 90.75 90 GLN A N 1
ATOM 679 C CA . GLN A 1 90 ? -2.221 9.401 -2.549 1.00 90.75 90 GLN A CA 1
ATOM 680 C C . GLN A 1 90 ? -1.844 8.613 -3.810 1.00 90.75 90 GLN A C 1
ATOM 682 O O . GLN A 1 90 ? -2.150 9.040 -4.923 1.00 90.75 90 GLN A O 1
ATOM 687 N N . LEU A 1 91 ? -1.265 7.422 -3.645 1.00 91.88 91 LEU A N 1
ATOM 688 C CA . LEU A 1 91 ? -0.875 6.574 -4.770 1.00 91.88 91 LEU A CA 1
ATOM 689 C C . LEU A 1 91 ? -2.087 6.146 -5.619 1.00 91.88 91 LEU A C 1
ATOM 691 O O . LEU A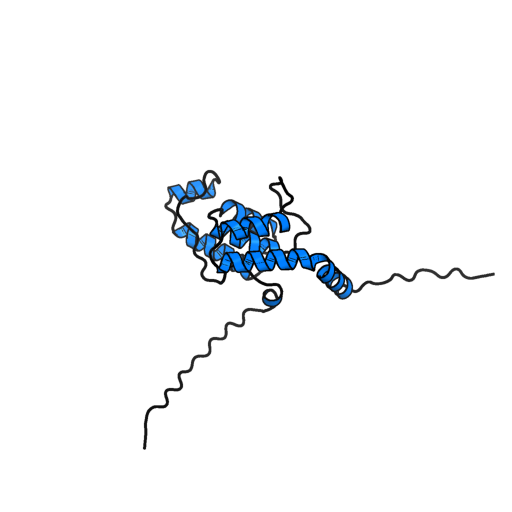 1 91 ? -2.016 6.128 -6.848 1.00 91.88 91 LEU A O 1
ATOM 695 N N . LEU A 1 92 ? -3.229 5.848 -4.986 1.00 91.75 92 LEU A N 1
ATOM 696 C CA . LEU A 1 92 ? -4.488 5.552 -5.682 1.00 91.75 92 LEU A CA 1
ATOM 697 C C . LEU A 1 92 ? -5.039 6.752 -6.465 1.00 91.75 92 LEU A C 1
ATOM 699 O O . LEU A 1 92 ? -5.658 6.553 -7.509 1.00 91.75 92 LEU A O 1
ATOM 703 N N . ALA A 1 93 ? -4.853 7.980 -5.976 1.00 89.94 93 ALA A N 1
ATOM 704 C CA . ALA A 1 93 ? -5.258 9.194 -6.684 1.00 89.94 93 ALA A CA 1
ATOM 705 C C . ALA A 1 93 ? -4.372 9.460 -7.914 1.00 89.94 93 ALA A C 1
ATOM 707 O O . ALA A 1 93 ? -4.875 9.839 -8.971 1.00 89.94 93 ALA A O 1
ATOM 708 N N . GLU A 1 94 ? -3.067 9.191 -7.814 1.00 89.12 94 GLU A N 1
ATOM 709 C CA . GLU A 1 94 ? -2.121 9.317 -8.933 1.00 89.12 94 GLU A CA 1
ATOM 710 C C . GLU A 1 94 ? -2.395 8.318 -10.066 1.00 89.12 94 GLU A C 1
ATOM 712 O O . GLU A 1 94 ? -2.093 8.586 -11.230 1.00 89.12 94 GLU A O 1
ATOM 717 N N . MET A 1 95 ? -2.977 7.165 -9.737 1.00 86.69 95 MET A N 1
ATOM 718 C CA . MET A 1 95 ? -3.197 6.065 -10.670 1.00 86.69 95 MET A CA 1
ATOM 719 C C . MET A 1 95 ? -4.235 6.354 -11.770 1.00 86.69 95 MET A C 1
ATOM 721 O O . MET A 1 95 ? -4.169 5.684 -12.796 1.00 86.69 95 MET A O 1
ATOM 725 N N . ARG A 1 96 ? -5.120 7.355 -11.609 1.00 75.75 96 ARG A N 1
ATOM 726 C CA . ARG A 1 96 ? -6.170 7.831 -12.556 1.00 75.75 96 ARG A CA 1
ATOM 727 C C . ARG A 1 96 ? -7.151 6.788 -13.128 1.00 75.75 96 ARG A C 1
ATOM 729 O O . ARG A 1 96 ? -8.200 7.174 -13.630 1.00 75.75 96 ARG A O 1
ATOM 736 N N . ASP A 1 97 ? -6.853 5.497 -13.044 1.00 71.69 97 ASP A N 1
ATOM 737 C CA . ASP A 1 97 ? -7.704 4.393 -13.474 1.00 71.69 97 ASP A CA 1
ATOM 738 C C . ASP A 1 97 ? -8.570 3.915 -12.300 1.00 71.69 97 ASP A C 1
ATOM 740 O O . ASP A 1 97 ? -8.224 3.018 -11.524 1.00 71.69 97 ASP A O 1
ATOM 744 N N . GLU A 1 98 ? -9.706 4.594 -12.142 1.00 66.06 98 GLU A N 1
ATOM 745 C CA . GLU A 1 98 ? -10.716 4.307 -11.119 1.00 66.06 98 GLU A CA 1
ATOM 746 C C . GLU A 1 98 ? -11.531 3.037 -11.420 1.00 66.06 98 GLU A C 1
ATOM 748 O O . GLU A 1 98 ? -12.196 2.495 -10.530 1.00 66.06 98 GLU A O 1
ATOM 753 N N . ALA A 1 99 ? -11.481 2.536 -12.659 1.00 80.31 99 ALA A N 1
ATOM 754 C CA . ALA A 1 99 ? -12.292 1.408 -13.104 1.00 80.31 99 ALA A CA 1
ATOM 755 C C . ALA A 1 99 ? -11.680 0.048 -12.742 1.00 80.31 99 ALA A C 1
ATOM 757 O O . ALA A 1 99 ? -12.395 -0.956 -12.735 1.00 80.31 99 ALA A O 1
ATOM 758 N N . HIS A 1 100 ? -10.386 -0.012 -12.408 1.00 85.06 100 HIS A N 1
ATOM 759 C CA . HIS A 1 100 ? -9.744 -1.287 -12.113 1.00 85.06 100 HIS A CA 1
ATOM 760 C C . HIS A 1 100 ? -10.345 -1.963 -10.856 1.00 85.06 100 HIS A C 1
ATOM 762 O O . HIS A 1 100 ? -10.302 -1.370 -9.769 1.00 85.06 100 HIS A O 1
ATOM 768 N N . PRO A 1 101 ? -10.806 -3.232 -10.931 1.00 88.12 101 PRO A N 1
ATOM 769 C CA . PRO A 1 101 ? -11.481 -3.911 -9.819 1.00 88.12 101 PRO A CA 1
ATOM 770 C C . PRO A 1 101 ? -10.674 -3.904 -8.518 1.00 88.12 101 PRO A C 1
ATOM 772 O O . PRO A 1 101 ? -11.212 -3.647 -7.443 1.00 88.12 101 PRO A O 1
ATOM 775 N N . ARG A 1 102 ? -9.354 -4.110 -8.605 1.00 88.38 102 ARG A N 1
ATOM 776 C CA . ARG A 1 102 ? -8.481 -4.066 -7.423 1.00 88.38 102 ARG A CA 1
ATOM 777 C C . ARG A 1 102 ? -8.412 -2.691 -6.769 1.00 88.38 102 ARG A C 1
ATOM 779 O O . ARG A 1 102 ? -8.417 -2.604 -5.548 1.00 88.38 102 ARG A O 1
ATOM 786 N N . VAL A 1 103 ? -8.369 -1.617 -7.559 1.00 91.06 103 VAL A N 1
ATOM 787 C CA . VAL A 1 103 ? -8.360 -0.248 -7.022 1.00 91.06 103 VAL A CA 1
ATOM 788 C C . VAL A 1 103 ? -9.661 0.006 -6.265 1.00 91.06 103 VAL A C 1
ATOM 790 O O . VAL A 1 103 ? -9.631 0.525 -5.151 1.00 91.06 103 VAL A O 1
ATOM 793 N N . GLN A 1 104 ? -10.792 -0.440 -6.815 1.00 91.50 104 GLN A N 1
ATOM 794 C CA . GLN A 1 104 ? -12.092 -0.347 -6.150 1.00 91.50 104 GLN A CA 1
ATOM 795 C C . GLN A 1 104 ? -12.137 -1.161 -4.855 1.00 91.50 104 GLN A C 1
ATOM 797 O O . GLN A 1 104 ? -12.623 -0.662 -3.845 1.00 91.50 104 GLN A O 1
ATOM 802 N N . GLN A 1 105 ? -11.580 -2.374 -4.845 1.00 92.19 105 GLN A N 1
ATOM 803 C CA . GLN A 1 105 ? -11.486 -3.197 -3.637 1.00 92.19 105 GLN A CA 1
ATOM 804 C C . GLN A 1 105 ? -10.633 -2.537 -2.548 1.00 92.19 105 GLN A C 1
ATOM 806 O O . GLN A 1 105 ? -11.048 -2.505 -1.391 1.00 92.19 105 GLN A O 1
ATOM 811 N N . ILE A 1 106 ? -9.481 -1.957 -2.904 1.00 92.56 106 ILE A N 1
ATOM 812 C CA . ILE A 1 106 ? -8.628 -1.225 -1.956 1.00 92.56 106 ILE A CA 1
ATOM 813 C C . ILE A 1 106 ? -9.381 -0.003 -1.406 1.00 92.56 106 ILE A C 1
ATOM 815 O O . ILE A 1 106 ? -9.426 0.200 -0.193 1.00 92.56 106 ILE A O 1
ATOM 819 N N . ARG A 1 107 ? -10.047 0.781 -2.267 1.00 92.62 107 ARG A N 1
ATOM 820 C CA . ARG A 1 107 ? -10.877 1.923 -1.838 1.00 92.62 107 ARG A CA 1
ATOM 821 C C . ARG A 1 107 ? -12.029 1.488 -0.933 1.00 92.62 107 ARG A C 1
ATOM 823 O O . ARG A 1 107 ? -12.312 2.159 0.055 1.00 92.62 107 ARG A O 1
ATOM 830 N N . ALA A 1 108 ? -12.669 0.360 -1.233 1.00 92.44 108 ALA A N 1
ATOM 831 C CA . ALA A 1 108 ? -13.728 -0.202 -0.406 1.00 92.44 108 ALA A CA 1
ATOM 832 C C . ALA A 1 108 ? -13.203 -0.641 0.970 1.00 92.44 108 ALA A C 1
ATOM 834 O O . ALA A 1 108 ? -13.862 -0.376 1.974 1.00 92.44 108 ALA A O 1
ATOM 835 N N . ALA A 1 109 ? -12.014 -1.250 1.036 1.00 93.31 109 ALA A N 1
ATOM 836 C CA . ALA A 1 109 ? -11.366 -1.606 2.298 1.00 93.31 109 ALA A CA 1
ATOM 837 C C . ALA A 1 109 ? -11.047 -0.361 3.142 1.00 93.31 109 ALA A C 1
ATOM 839 O O . ALA A 1 109 ? -11.390 -0.325 4.323 1.00 93.31 109 ALA A O 1
ATOM 840 N N . ILE A 1 110 ? -10.503 0.697 2.526 1.00 92.62 110 ILE A N 1
ATOM 841 C CA . ILE A 1 110 ? -10.291 1.994 3.189 1.00 92.62 110 ILE A CA 1
ATOM 842 C C . ILE A 1 110 ? -11.623 2.554 3.696 1.00 92.62 110 ILE A C 1
ATOM 844 O O . ILE A 1 110 ? -11.725 2.922 4.858 1.00 92.62 110 ILE A O 1
ATOM 848 N N . GLY A 1 111 ? -12.675 2.558 2.873 1.00 91.56 111 GLY A N 1
ATOM 849 C CA . GLY A 1 111 ? -13.991 3.061 3.272 1.00 91.56 111 GLY A CA 1
ATOM 850 C C . GLY A 1 111 ? -14.632 2.271 4.420 1.00 91.56 111 GLY A C 1
ATOM 851 O O . GLY A 1 111 ? -15.315 2.854 5.261 1.00 91.56 111 GLY A O 1
ATOM 852 N N . LYS A 1 112 ? -14.412 0.953 4.497 1.00 91.75 112 LYS A N 1
ATOM 853 C CA . LYS A 1 112 ? -14.828 0.134 5.648 1.00 91.75 112 LYS A CA 1
ATOM 854 C C . LYS A 1 112 ? -14.028 0.492 6.895 1.00 91.75 112 LYS A C 1
ATOM 856 O O . LYS A 1 112 ? -14.621 0.690 7.951 1.00 91.75 112 LYS A O 1
ATOM 861 N N . TRP A 1 113 ? -12.712 0.619 6.763 1.00 92.06 113 TRP A N 1
ATOM 862 C CA . TRP A 1 113 ? -11.832 1.016 7.856 1.00 92.06 113 TRP A CA 1
ATOM 863 C C . TRP A 1 113 ? -12.148 2.422 8.382 1.00 92.06 113 TRP A C 1
ATOM 865 O O . TRP A 1 113 ? -12.228 2.600 9.594 1.00 92.06 113 TRP A O 1
ATOM 875 N N . GLU A 1 114 ? -12.440 3.394 7.514 1.00 90.94 114 GLU A N 1
ATOM 876 C CA . GLU A 1 114 ? -12.818 4.758 7.915 1.00 90.94 114 GLU A CA 1
ATOM 877 C C . GLU A 1 114 ? -14.042 4.765 8.841 1.00 90.94 114 GLU A C 1
ATOM 879 O O . GLU A 1 114 ? -14.100 5.563 9.774 1.00 90.94 114 GLU A O 1
ATOM 884 N N . LYS A 1 115 ? -14.993 3.840 8.643 1.00 90.31 115 LYS A N 1
ATOM 885 C CA . LYS A 1 115 ? -16.177 3.687 9.509 1.00 90.31 115 LYS A CA 1
ATOM 886 C C . LYS A 1 115 ? -15.851 3.140 10.901 1.00 90.31 115 LYS A C 1
ATOM 888 O O . LYS A 1 115 ? -16.696 3.217 11.787 1.00 90.31 115 LYS A O 1
ATOM 893 N N . THR A 1 116 ? -14.660 2.575 11.097 1.00 88.94 116 THR A N 1
ATOM 894 C CA . THR A 1 116 ? -14.194 2.088 12.407 1.00 88.94 116 THR A CA 1
ATOM 895 C C . THR A 1 116 ? -13.517 3.175 13.244 1.00 88.94 116 THR A C 1
ATOM 897 O O . THR A 1 116 ? -13.261 2.960 14.431 1.00 88.94 116 THR A O 1
ATOM 900 N N . LEU A 1 117 ? -13.223 4.336 12.647 1.00 88.69 117 LEU A N 1
ATOM 901 C CA . LEU A 1 117 ? -12.581 5.458 13.323 1.00 88.69 117 LEU A CA 1
ATOM 902 C C . LEU A 1 117 ? -13.585 6.220 14.195 1.00 88.69 117 LEU A C 1
ATOM 904 O O . LEU A 1 117 ? -14.750 6.386 13.834 1.00 88.69 117 LEU A O 1
ATOM 908 N N . SER A 1 118 ? -13.124 6.737 15.336 1.00 89.69 118 SER A N 1
ATOM 909 C CA . SER A 1 118 ? -13.909 7.721 16.089 1.00 89.69 118 SER A CA 1
ATOM 910 C C . SER A 1 118 ? -14.018 9.032 15.305 1.00 89.69 118 SER A C 1
ATOM 912 O O . SER A 1 118 ? -13.178 9.317 14.456 1.00 89.69 118 SER A O 1
ATOM 914 N N . LEU A 1 119 ? -15.010 9.876 15.607 1.00 89.12 119 LEU A N 1
ATOM 915 C CA . LEU A 1 119 ? -15.196 11.154 14.901 1.00 89.12 119 LEU A CA 1
ATOM 916 C C . LEU A 1 119 ? -13.930 12.027 14.915 1.00 89.12 119 LEU A C 1
ATOM 918 O O . LEU A 1 119 ? -13.559 12.581 13.886 1.00 89.12 119 LEU A O 1
ATOM 922 N N . LEU A 1 120 ? -13.227 12.097 16.050 1.00 88.06 120 LEU A N 1
ATOM 923 C CA . LEU A 1 120 ? -11.970 12.846 16.162 1.00 88.06 120 LEU A CA 1
ATOM 924 C C . LEU A 1 120 ? -10.852 12.226 15.317 1.00 88.06 120 LEU A C 1
ATOM 926 O O . LEU A 1 120 ? -10.119 12.944 14.645 1.00 88.06 120 LEU A O 1
ATOM 930 N N . GLN A 1 121 ? -10.735 10.895 15.319 1.00 87.38 121 GLN A N 1
ATOM 931 C CA . GLN A 1 121 ? -9.757 10.188 14.486 1.00 87.38 121 GLN A CA 1
ATOM 932 C C . GLN A 1 121 ? -10.054 10.374 13.002 1.00 87.38 121 GLN A C 1
ATOM 934 O O . GLN A 1 121 ? -9.138 10.605 12.225 1.00 87.38 121 GLN A O 1
ATOM 939 N N . TRP A 1 122 ? -11.328 10.310 12.624 1.00 89.88 122 TRP A N 1
ATOM 940 C CA . TRP A 1 122 ? -11.776 10.519 11.258 1.00 89.88 122 TRP A CA 1
ATOM 941 C C . TRP A 1 122 ? -11.481 11.945 10.784 1.00 89.88 122 TRP A C 1
ATOM 943 O O . TRP A 1 122 ? -10.951 12.108 9.690 1.00 89.88 122 TRP A O 1
ATOM 953 N N . VAL A 1 123 ? -11.750 12.968 11.608 1.00 88.12 123 VAL A N 1
ATOM 954 C CA . VAL A 1 123 ? -11.406 14.362 11.275 1.00 88.12 123 VAL A CA 1
ATOM 955 C C . VAL A 1 123 ? -9.892 14.523 11.132 1.00 88.12 123 VAL A C 1
ATOM 957 O O . VAL A 1 123 ? -9.452 15.011 10.098 1.00 88.12 123 VAL A O 1
ATOM 960 N N . ASN A 1 124 ? -9.098 14.055 12.102 1.00 86.69 124 ASN A N 1
ATOM 961 C CA . ASN A 1 124 ? -7.630 14.150 12.055 1.00 86.69 124 ASN A CA 1
ATOM 962 C C . ASN A 1 124 ? -7.025 13.449 10.828 1.00 86.69 124 ASN A C 1
ATOM 964 O O . ASN A 1 124 ? -6.076 13.949 10.222 1.00 86.69 124 ASN A O 1
ATOM 968 N N . TRP A 1 125 ? -7.587 12.296 10.463 1.00 84.81 125 TRP A N 1
ATOM 969 C CA . TRP A 1 125 ? -7.248 11.558 9.251 1.00 84.81 125 TRP A CA 1
ATOM 970 C C . TRP A 1 125 ? -7.601 12.363 7.994 1.00 84.81 125 TRP A C 1
ATOM 972 O O . TRP A 1 125 ? -6.758 12.556 7.122 1.00 84.81 125 TRP A O 1
ATOM 982 N N . LYS A 1 126 ? -8.829 12.893 7.903 1.00 85.50 126 LYS A N 1
ATOM 983 C CA . LYS A 1 126 ? -9.282 13.662 6.733 1.00 85.50 126 LYS A CA 1
ATOM 984 C C . LYS A 1 126 ? -8.551 14.989 6.556 1.00 85.50 126 LYS A C 1
ATOM 986 O O . LYS A 1 126 ? -8.408 15.430 5.419 1.00 85.50 126 LYS A O 1
ATOM 991 N N . THR A 1 127 ? -8.076 15.615 7.631 1.00 85.12 127 THR A N 1
ATOM 992 C CA . THR A 1 127 ? -7.242 16.824 7.552 1.00 85.12 127 THR A CA 1
ATOM 993 C C . THR A 1 127 ? -5.774 16.518 7.238 1.00 85.12 127 THR A C 1
ATOM 995 O O . THR A 1 127 ? -4.996 17.454 7.061 1.00 85.12 127 THR A O 1
ATOM 998 N N . GLY A 1 128 ? -5.386 15.238 7.144 1.00 75.88 128 GLY A N 1
ATOM 999 C CA . GLY A 1 128 ? -4.027 14.805 6.809 1.00 75.88 128 GLY A CA 1
ATOM 1000 C C . GLY A 1 128 ? -3.003 15.074 7.911 1.00 75.88 128 GLY A C 1
ATOM 1001 O O . GLY A 1 128 ? -1.814 15.184 7.625 1.00 75.88 128 GLY A O 1
ATOM 1002 N N . TRP A 1 129 ? -3.448 15.244 9.160 1.00 72.25 129 TRP A N 1
ATOM 1003 C CA . TRP A 1 129 ? -2.560 15.620 10.263 1.00 72.25 129 TRP A CA 1
ATOM 1004 C C . TRP A 1 129 ? -1.845 14.416 10.872 1.00 72.25 129 TRP A C 1
ATOM 1006 O O . TRP A 1 129 ? -0.659 14.509 11.177 1.00 72.25 129 TRP A O 1
ATOM 1016 N N . ILE A 1 130 ? -2.557 13.305 11.091 1.00 77.62 130 ILE A N 1
ATOM 1017 C CA . ILE A 1 130 ? -2.020 12.115 11.766 1.00 77.62 130 ILE A CA 1
ATOM 1018 C C . ILE A 1 130 ? -2.706 10.858 11.217 1.00 77.62 130 ILE A C 1
ATOM 1020 O O . ILE A 1 130 ? -3.937 10.770 11.226 1.00 77.62 130 ILE A O 1
ATOM 1024 N N . ASP A 1 131 ? -1.914 9.862 10.809 1.00 78.31 131 ASP A N 1
ATOM 1025 C CA . ASP A 1 131 ? -2.426 8.527 10.481 1.00 78.31 131 ASP A CA 1
ATOM 1026 C C . ASP A 1 131 ? -2.919 7.816 11.764 1.00 78.31 131 ASP A C 1
ATOM 1028 O O . ASP A 1 131 ? -2.209 7.812 12.777 1.00 78.31 131 ASP A O 1
ATOM 1032 N N . PRO A 1 132 ? -4.122 7.204 11.776 1.00 74.25 132 PRO A N 1
ATOM 1033 C CA . PRO A 1 132 ? -4.663 6.566 12.976 1.00 74.25 132 PRO A CA 1
ATOM 1034 C C . PRO A 1 132 ? -3.785 5.410 13.477 1.00 74.25 132 PRO A C 1
ATOM 1036 O O . PRO A 1 132 ? -3.700 4.348 12.861 1.00 74.25 132 PRO A O 1
ATOM 1039 N N . VAL A 1 133 ? -3.162 5.600 14.640 1.00 69.56 133 VAL A N 1
ATOM 1040 C CA . VAL A 1 133 ? -2.273 4.611 15.266 1.00 69.56 133 VAL A CA 1
ATOM 1041 C C . VAL A 1 133 ? -3.075 3.394 15.760 1.00 69.56 133 VAL A C 1
ATOM 1043 O O . VAL A 1 133 ? -4.175 3.539 16.297 1.00 69.56 133 VAL A O 1
ATOM 1046 N N . ASN A 1 134 ? -2.515 2.186 15.613 1.00 71.75 134 ASN A N 1
ATOM 1047 C CA . ASN A 1 134 ? -3.068 0.907 16.102 1.00 71.75 134 ASN A CA 1
ATOM 1048 C C . ASN A 1 134 ? -4.426 0.483 15.510 1.00 71.75 134 ASN A C 1
ATOM 1050 O O . ASN A 1 134 ? -5.162 -0.290 16.127 1.00 71.75 134 ASN A O 1
ATOM 1054 N N . ARG A 1 135 ? -4.779 0.956 14.311 1.00 77.88 135 ARG A N 1
ATOM 1055 C CA . ARG A 1 135 ? -5.983 0.512 13.592 1.00 77.88 135 ARG A CA 1
ATOM 1056 C C . ARG A 1 135 ? -5.600 -0.093 12.242 1.00 77.88 135 ARG A C 1
ATOM 1058 O O . ARG A 1 135 ? -5.744 0.590 11.229 1.00 77.88 135 ARG A O 1
ATOM 1065 N N . PRO A 1 136 ? -5.101 -1.344 12.215 1.00 80.19 136 PRO A N 1
ATOM 1066 C CA . PRO A 1 136 ? -4.729 -1.991 10.965 1.00 80.19 136 PRO A CA 1
ATOM 1067 C C . PRO A 1 136 ? -5.953 -2.149 10.061 1.00 80.19 136 PRO A C 1
ATOM 1069 O O . PRO A 1 136 ? -7.059 -2.439 10.525 1.00 80.19 136 PRO A O 1
ATOM 1072 N N . VAL A 1 137 ? -5.750 -1.956 8.760 1.00 85.00 137 VAL A N 1
ATOM 1073 C CA . VAL A 1 137 ? -6.791 -2.178 7.757 1.00 85.00 137 VAL A CA 1
ATOM 1074 C C . VAL A 1 137 ? -6.871 -3.667 7.457 1.00 85.00 137 VAL A C 1
ATOM 1076 O O . VAL A 1 137 ? -5.876 -4.292 7.100 1.00 85.00 137 VAL A O 1
ATOM 1079 N N . THR A 1 138 ? -8.062 -4.241 7.577 1.00 84.75 138 THR A N 1
ATOM 1080 C CA . THR A 1 138 ? -8.320 -5.625 7.175 1.00 84.75 138 THR A CA 1
ATOM 1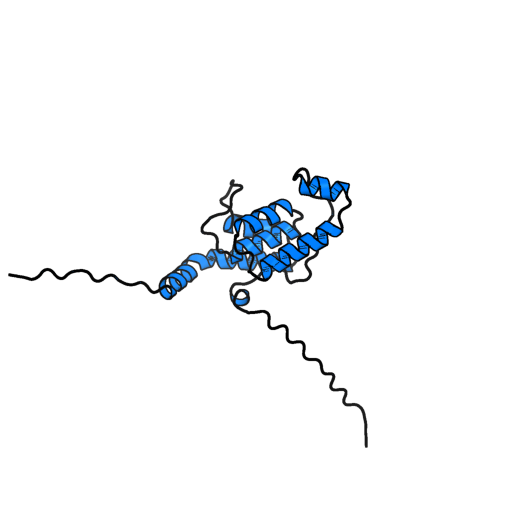081 C C . THR A 1 138 ? -8.703 -5.669 5.701 1.00 84.75 138 THR A C 1
ATOM 1083 O O . THR A 1 138 ? -9.574 -4.915 5.260 1.00 84.75 138 THR A O 1
ATOM 1086 N N . LEU A 1 139 ? -8.074 -6.559 4.937 1.00 86.88 139 LEU A N 1
ATOM 1087 C CA . LEU A 1 139 ? -8.447 -6.810 3.548 1.00 86.88 139 LEU A CA 1
ATOM 1088 C C . LEU A 1 139 ? -9.368 -8.025 3.480 1.00 86.88 139 LEU A C 1
ATOM 1090 O O . LEU A 1 139 ? -9.019 -9.097 3.962 1.00 86.88 139 LEU A O 1
ATOM 1094 N N . ASP A 1 140 ? -10.508 -7.873 2.810 1.00 85.62 140 ASP A N 1
ATOM 1095 C CA . ASP A 1 140 ? -11.435 -8.981 2.529 1.00 85.62 140 ASP A CA 1
ATOM 1096 C C . ASP A 1 140 ? -11.035 -9.765 1.264 1.00 85.62 140 ASP A C 1
ATOM 1098 O O . ASP A 1 140 ? -11.811 -10.545 0.713 1.00 85.62 140 ASP A O 1
ATOM 1102 N N . 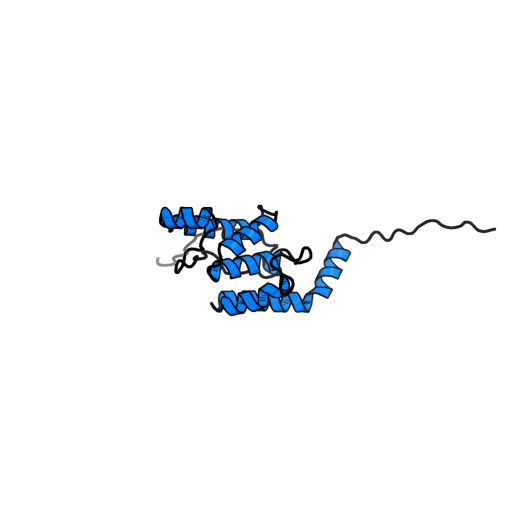PHE A 1 141 ? -9.839 -9.499 0.744 1.00 86.62 141 PHE A N 1
ATOM 1103 C CA . PHE A 1 141 ? -9.311 -10.056 -0.491 1.00 86.62 141 PHE A CA 1
ATOM 1104 C C . PHE A 1 141 ? -7.823 -10.364 -0.337 1.00 86.62 141 PHE A C 1
ATOM 1106 O O . PHE A 1 141 ? -7.142 -9.843 0.547 1.00 86.62 141 PHE A O 1
ATOM 1113 N N . LEU A 1 142 ? -7.310 -11.205 -1.232 1.00 88.12 142 LEU A N 1
ATOM 1114 C CA . LEU A 1 142 ? -5.916 -11.622 -1.200 1.00 88.12 142 LEU A CA 1
ATOM 1115 C C . LEU A 1 142 ? -4.973 -10.450 -1.507 1.00 88.12 142 LEU A C 1
ATOM 1117 O O . LEU A 1 142 ? -5.138 -9.764 -2.516 1.00 88.12 142 LEU A O 1
ATOM 1121 N N . ALA A 1 143 ? -3.980 -10.236 -0.642 1.00 88.94 143 ALA A N 1
ATOM 1122 C CA . ALA A 1 143 ? -3.032 -9.141 -0.791 1.00 88.94 143 ALA A CA 1
ATOM 1123 C C . ALA A 1 143 ? -2.155 -9.323 -2.044 1.00 88.94 143 ALA A C 1
ATOM 1125 O O . ALA A 1 143 ? -1.501 -10.359 -2.215 1.00 88.94 143 ALA A O 1
ATOM 1126 N N . GLY A 1 144 ? -2.138 -8.289 -2.888 1.00 87.19 144 GLY A N 1
ATOM 1127 C CA . GLY A 1 144 ? -1.341 -8.214 -4.110 1.00 87.19 144 GLY A CA 1
ATOM 1128 C C . GLY A 1 144 ? -1.804 -9.128 -5.254 1.00 87.19 144 GLY A C 1
ATOM 1129 O O . GLY A 1 144 ? -2.511 -10.119 -5.062 1.00 87.19 144 GLY A O 1
ATOM 1130 N N . GLU A 1 145 ? -1.368 -8.784 -6.461 1.00 88.12 145 GLU A N 1
ATOM 1131 C CA . GLU A 1 145 ? -1.713 -9.435 -7.728 1.00 88.12 145 GLU A CA 1
ATOM 1132 C C . GLU A 1 145 ? -0.451 -9.829 -8.502 1.00 88.12 145 GLU A C 1
ATOM 1134 O O . GLU A 1 145 ? 0.560 -9.114 -8.466 1.00 88.12 145 GLU A O 1
ATOM 1139 N N . PHE A 1 146 ? -0.520 -10.947 -9.224 1.00 86.00 146 PHE A N 1
ATOM 1140 C CA . PHE A 1 146 ? 0.489 -11.328 -10.214 1.00 86.00 146 PHE A CA 1
ATOM 1141 C C . PHE A 1 146 ? 0.068 -10.871 -11.619 1.00 86.00 146 PHE A C 1
ATOM 1143 O O . PHE A 1 146 ? -1.092 -10.522 -11.837 1.00 86.00 146 PHE A O 1
ATOM 1150 N N . ASP A 1 147 ? 1.005 -10.857 -12.574 1.00 71.94 147 ASP A N 1
ATOM 1151 C CA . ASP A 1 147 ? 0.732 -10.443 -13.964 1.00 71.94 147 ASP A CA 1
ATOM 1152 C C . ASP A 1 147 ? -0.412 -11.256 -14.606 1.00 71.94 147 ASP A C 1
ATOM 1154 O O . ASP A 1 147 ? -1.225 -10.697 -15.343 1.00 71.94 147 ASP A O 1
ATOM 1158 N N . ASP A 1 148 ? -0.545 -12.539 -14.254 1.00 58.66 148 ASP A N 1
ATOM 1159 C CA . ASP A 1 148 ? -1.592 -13.431 -14.776 1.00 58.66 148 ASP A CA 1
ATOM 1160 C C . ASP A 1 148 ? -3.005 -13.073 -14.264 1.00 58.66 148 ASP A C 1
ATOM 1162 O O . ASP A 1 148 ? -4.010 -13.328 -14.932 1.00 58.66 148 ASP A O 1
ATOM 1166 N N . ASP A 1 149 ? -3.099 -12.422 -13.100 1.00 53.41 149 ASP A N 1
ATOM 1167 C CA . ASP A 1 149 ? -4.371 -12.114 -12.436 1.00 53.41 149 ASP A CA 1
ATOM 1168 C C . ASP A 1 149 ? -5.013 -10.815 -12.962 1.00 53.41 149 ASP A C 1
ATOM 1170 O O . ASP A 1 149 ? -6.219 -10.611 -12.819 1.00 53.41 149 ASP A O 1
ATOM 1174 N N . ALA A 1 150 ? -4.233 -9.930 -13.597 1.00 52.25 150 ALA A N 1
ATOM 1175 C CA . ALA A 1 150 ? -4.696 -8.614 -14.052 1.00 52.25 150 ALA A CA 1
ATOM 1176 C C . ALA A 1 150 ? -5.635 -8.664 -15.276 1.00 52.25 150 ALA A C 1
ATOM 1178 O O . ALA A 1 150 ? -6.286 -7.665 -15.581 1.00 52.25 150 ALA A O 1
ATOM 1179 N N . SER A 1 151 ? -5.719 -9.810 -15.963 1.00 46.22 151 SER A N 1
ATOM 1180 C CA . SER A 1 151 ? -6.522 -9.991 -17.187 1.00 46.22 151 SER A CA 1
ATOM 1181 C C . SER A 1 151 ? -7.819 -10.776 -16.976 1.00 46.22 151 SER A C 1
ATOM 1183 O O . SER A 1 151 ? -8.580 -10.963 -17.925 1.00 46.22 151 SER A O 1
ATOM 1185 N N . SER A 1 152 ? -8.097 -11.242 -15.757 1.00 39.41 152 SER A N 1
ATOM 1186 C CA . SER A 1 152 ? -9.285 -12.055 -15.499 1.00 39.41 152 SER A CA 1
ATOM 1187 C C . SER A 1 152 ? -10.455 -11.171 -15.049 1.00 39.41 152 SER A C 1
ATOM 1189 O O . SER A 1 152 ? -10.428 -10.660 -13.925 1.00 39.41 152 SER A O 1
ATOM 1191 N N . PRO A 1 153 ? -11.511 -10.977 -15.867 1.00 42.06 153 PRO A N 1
ATOM 1192 C CA . PRO A 1 153 ? -12.762 -10.453 -15.342 1.00 42.06 153 PRO A CA 1
ATOM 1193 C C . PRO A 1 153 ? -13.246 -11.413 -14.256 1.00 42.06 153 PRO A C 1
ATOM 1195 O O . PRO A 1 153 ? -13.322 -12.621 -14.473 1.00 42.06 153 PRO A O 1
ATOM 1198 N N . VAL A 1 154 ? -13.555 -10.870 -13.077 1.00 47.62 154 VAL A N 1
ATOM 1199 C CA . VAL A 1 154 ? -14.187 -11.596 -11.973 1.00 47.62 154 VAL A CA 1
ATOM 1200 C C . VAL A 1 154 ? -15.471 -12.243 -12.492 1.00 47.62 154 VAL A C 1
ATOM 1202 O O . VAL A 1 154 ? -16.529 -11.621 -12.540 1.00 47.62 154 VAL A O 1
ATOM 1205 N N . THR A 1 155 ? -15.397 -13.514 -12.873 1.00 43.00 155 THR A N 1
ATOM 1206 C CA . THR A 1 155 ? -16.572 -14.369 -12.985 1.00 43.00 155 THR A CA 1
ATOM 1207 C C . THR A 1 155 ? -16.854 -14.925 -11.601 1.00 43.00 155 THR A C 1
ATOM 1209 O O . THR A 1 155 ? -16.560 -16.079 -11.298 1.00 43.00 155 THR A O 1
ATOM 1212 N N . SER A 1 156 ? -17.455 -14.091 -10.752 1.00 48.12 156 SER A N 1
ATOM 1213 C CA . SER A 1 156 ? -18.318 -14.605 -9.696 1.00 48.12 156 SER A CA 1
ATOM 1214 C C . SER A 1 156 ? -19.525 -15.250 -10.372 1.00 48.12 156 SER A C 1
ATOM 1216 O O . SER A 1 156 ? -20.506 -14.583 -10.693 1.00 48.12 156 SER A O 1
ATOM 1218 N N . LYS A 1 157 ? -19.444 -16.558 -10.614 1.00 39.47 157 LYS A N 1
ATOM 1219 C CA . LYS A 1 157 ? -20.622 -17.420 -10.646 1.00 39.47 157 LYS A CA 1
ATOM 1220 C C . LYS A 1 157 ? -20.482 -18.429 -9.524 1.00 39.47 157 LYS A C 1
ATOM 1222 O O . LYS A 1 157 ? -19.867 -19.479 -9.663 1.00 39.47 157 LYS A O 1
ATOM 1227 N N . ASP A 1 158 ? -21.071 -18.033 -8.406 1.00 49.47 158 ASP A N 1
ATOM 1228 C CA . ASP A 1 158 ? -21.797 -18.935 -7.532 1.00 49.47 158 ASP A CA 1
ATOM 1229 C C . ASP A 1 158 ? -22.575 -19.949 -8.389 1.00 49.47 158 ASP A C 1
ATOM 1231 O O . ASP A 1 158 ? -23.372 -19.571 -9.251 1.00 49.47 158 ASP A O 1
ATOM 1235 N N . ASN A 1 159 ? -22.299 -21.233 -8.187 1.00 42.44 159 ASN A N 1
ATOM 1236 C CA . ASN A 1 159 ? -23.305 -22.251 -8.416 1.00 42.44 159 ASN A CA 1
ATOM 1237 C C . ASN A 1 159 ? -23.205 -23.287 -7.301 1.00 42.44 159 ASN A C 1
ATOM 1239 O O . ASN A 1 159 ? -22.506 -24.296 -7.396 1.00 42.44 159 ASN A O 1
ATOM 1243 N N . SER A 1 160 ? -23.928 -22.998 -6.221 1.00 43.53 160 SER A N 1
ATOM 1244 C CA . SER A 1 160 ? -24.726 -23.989 -5.502 1.00 43.53 160 SER A CA 1
ATOM 1245 C C . SER A 1 160 ? -25.005 -25.243 -6.336 1.00 43.53 160 SER A C 1
ATOM 1247 O O . SER A 1 160 ? -25.665 -25.169 -7.366 1.00 43.53 160 SER A O 1
ATOM 1249 N N . THR A 1 161 ? -24.615 -26.416 -5.845 1.00 48.16 161 THR A N 1
ATOM 1250 C CA . THR A 1 161 ? -25.593 -27.414 -5.376 1.00 48.16 161 THR A CA 1
ATOM 1251 C C . THR A 1 161 ? -24.884 -28.617 -4.763 1.00 48.16 161 THR A C 1
ATOM 1253 O O . THR A 1 161 ? -24.295 -29.459 -5.432 1.00 48.16 161 THR A O 1
ATOM 1256 N N . ARG A 1 162 ? -24.998 -28.696 -3.433 1.00 44.47 162 ARG A N 1
ATOM 1257 C CA . ARG A 1 162 ? -25.336 -29.917 -2.689 1.00 44.47 162 ARG A CA 1
ATOM 1258 C C . ARG A 1 162 ? -25.832 -31.041 -3.615 1.00 44.47 162 ARG A C 1
ATOM 1260 O O . ARG A 1 162 ? -26.959 -30.980 -4.094 1.00 44.47 162 ARG A O 1
ATOM 1267 N N . SER A 1 163 ? -25.041 -32.095 -3.778 1.00 42.16 163 SER A N 1
ATOM 1268 C CA . SER A 1 163 ? -25.577 -33.431 -4.039 1.00 42.16 163 SER A CA 1
ATOM 1269 C C . SER A 1 163 ? -25.363 -34.258 -2.781 1.00 42.16 163 SER A C 1
ATOM 1271 O O . SER A 1 163 ? -24.342 -34.904 -2.573 1.00 42.16 163 SER A O 1
ATOM 1273 N N . THR A 1 164 ? -26.335 -34.144 -1.881 1.00 48.91 164 THR A N 1
ATOM 1274 C CA . THR A 1 164 ? -26.621 -35.152 -0.868 1.00 48.91 164 THR A CA 1
ATOM 1275 C C . THR A 1 164 ? -27.107 -36.403 -1.590 1.00 48.91 164 THR A C 1
ATOM 1277 O O . THR A 1 164 ? -28.241 -36.428 -2.058 1.00 48.91 164 THR A O 1
ATOM 1280 N N . LEU A 1 165 ? -26.280 -37.442 -1.666 1.00 48.84 165 LEU A N 1
ATOM 1281 C CA . LEU A 1 165 ? -26.772 -38.798 -1.892 1.00 48.84 165 LEU A CA 1
ATOM 1282 C C . LEU A 1 165 ? -26.797 -39.509 -0.544 1.00 48.84 165 LEU A C 1
ATOM 1284 O O . LEU A 1 165 ? -25.813 -40.085 -0.092 1.00 48.84 165 LEU A O 1
ATOM 1288 N N . SER A 1 166 ? -27.951 -39.405 0.108 1.00 46.22 166 SER A N 1
ATOM 1289 C CA . SER A 1 166 ? -28.385 -40.331 1.141 1.00 46.22 166 SER A CA 1
ATOM 1290 C C . SER A 1 166 ? -29.764 -40.847 0.746 1.00 46.22 16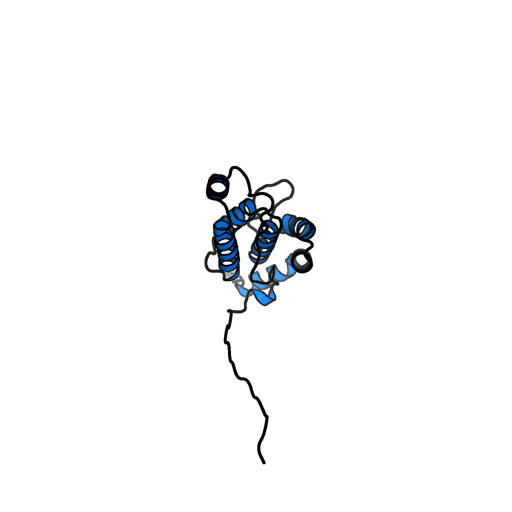6 SER A C 1
ATOM 1292 O O . SER A 1 166 ? -30.682 -40.051 0.570 1.00 46.22 166 SER A O 1
ATOM 1294 N N . THR A 1 167 ? -29.867 -42.177 0.692 1.00 52.03 167 THR A N 1
ATOM 1295 C CA . THR A 1 167 ? -31.084 -42.982 0.888 1.00 52.03 167 THR A CA 1
ATOM 1296 C C . THR A 1 167 ? -32.125 -42.995 -0.239 1.00 52.03 167 THR A C 1
ATOM 1298 O O . THR A 1 167 ? -32.865 -42.036 -0.416 1.00 52.03 167 THR A O 1
ATOM 1301 N N . ALA A 1 168 ? -32.279 -44.146 -0.907 1.00 44.72 168 ALA A N 1
ATOM 1302 C CA . ALA A 1 168 ? -33.448 -45.021 -0.722 1.00 44.72 168 ALA A CA 1
ATOM 1303 C C . ALA A 1 168 ? -33.420 -46.237 -1.676 1.00 44.72 168 ALA A C 1
ATOM 1305 O O . ALA A 1 168 ? -33.375 -46.051 -2.887 1.00 44.72 168 ALA A O 1
ATOM 1306 N N . LEU A 1 169 ? -33.559 -47.419 -1.055 1.00 49.66 169 LEU A N 1
ATOM 1307 C CA . LEU A 1 169 ? -34.099 -48.698 -1.557 1.00 49.66 169 LEU A CA 1
ATOM 1308 C C . LEU A 1 169 ? -33.277 -49.507 -2.571 1.00 49.66 169 LEU A C 1
ATOM 1310 O O . LEU A 1 169 ? -33.235 -49.151 -3.765 1.00 49.66 169 LEU A O 1
#

Sequence (169 aa):
MSQIRFTRSVSLSAADVAAHGLTSDRPRNHQNTRGVQLLRAGNVEEAVSVLRPLVMPPGCCWTRPDAPFLFRRNFATALLLAGHPSGCTQLLAEMRDEAHPRVQQIRAAIGKWEKTLSLLQWVNWKTGWIDPVNRPVTLDFLAGEFDDDASSPVTSKDNSTRSTLSTAL

pLDDT: mean 77.23, std 19.58, range [38.88, 96.94]

Radius of gyration: 22.42 Å; chains: 1; bounding box: 53×66×80 Å

Foldseek 3Di:
DDDDDDDDDPPDDPVNVVVVVVVVCVVVQVLLVVLLVCVQVVVLVVSLVSLCVLFDPPPDPDGDPPRDLQSLLLNLLSCLQVLNPVSSVVSLVVSPCCPQPSSVQSVVLVVVLLVVDDPVQNVCVVVVNDRDPPRRGDRPDRRGDHPVRRPDDPPPDDDDDDPDPDDDD

Secondary structure (DSSP, 8-state):
-------------HHHHHHHHHHH-HHHHHHHHHHHHHHHTT-HHHHHHHHHHHHS-TT-SS--TTS-HHHHHHHHHHHHHTT-HHHHHHHHHHT--TT-HHHHHHHHHHHHHHTTS-HHHHHHHHTTS---TT-PPPPSS-SS--GGGGG------------------